Protein AF-A0A954T1K9-F1 (afdb_monomer_lite)

pLDDT: mean 88.52, std 8.59, range [55.06, 96.31]

Sequence (175 aa):
MHESQRTLVFVGAAVVSVVLAAVTHWSNEPKSLAEFSDVGEPFYPDFDDPNEATGLRVVAYNDDTARVDVFNVEFKDGLWRIPSHHNYPADGEEQLSKTATSIIGIERGALASTSSDDFKRLGVLDPLDETVTGTEGRGDRITLLEGDNVLADYIIGTKVEDQDNVYNIRRPDED

Radius of gyration: 26.25 Å; chains: 1; bounding box: 58×39×88 Å

Secondary structure (DSSP, 8-state):
--HHHHHHHHHHHHHHHHHHHHHHHHHSPPPP-GGGTTTTSBSSTT---TTS--EEEEEEEETTTTEEEEEEEEEETTEEEEGGGTTEE---HHHHHHHHHHHTT-B--S-----HHHHHHHT-B-TT-SSS-SSTTB-EEEEEEETTEEEEEEEEEEEPTT-TT-EEEE-TT--

Foldseek 3Di:
DDPVVVVVVVVVVVVVVVVVVVVCCVVPVPPPPVLFPQAFPAPQLVLAQLQLFFKKWKWDQDQVVRDIDIWMWGCPPNFIATVVVVRHGDPCRVVSSVVSVVRRSPGDHPDPDLDPVCQQVQLQADSPDPVDPHRGSDFMWMFTDNHPHTRDIWGWGAADPPDPPRTDIDGPPRD

Structure (mmCIF, N/CA/C/O backbone):
data_AF-A0A954T1K9-F1
#
_entry.id   AF-A0A954T1K9-F1
#
loop_
_atom_site.group_PDB
_atom_site.id
_atom_site.type_symbol
_atom_site.label_atom_id
_atom_site.label_alt_id
_atom_site.label_comp_id
_atom_site.label_asym_id
_atom_site.label_entity_id
_atom_site.label_seq_id
_atom_site.pdbx_PDB_ins_code
_atom_site.Cartn_x
_atom_site.Cartn_y
_atom_site.Cartn_z
_atom_site.occupancy
_atom_site.B_iso_or_equiv
_atom_site.auth_seq_id
_atom_site.auth_comp_id
_atom_site.auth_asym_id
_atom_site.auth_atom_id
_atom_site.pdbx_PDB_model_num
ATOM 1 N N . MET A 1 1 ? -41.168 -4.814 65.182 1.00 56.34 1 MET A N 1
ATOM 2 C CA . MET A 1 1 ? -40.451 -5.262 63.966 1.00 56.34 1 MET A CA 1
ATOM 3 C C . MET A 1 1 ? -39.003 -5.482 64.361 1.00 56.34 1 MET A C 1
ATOM 5 O O . MET A 1 1 ? -38.420 -4.560 64.915 1.00 56.34 1 MET A O 1
ATOM 9 N N . HIS A 1 2 ? -38.469 -6.691 64.183 1.00 67.88 2 HIS A N 1
ATOM 10 C CA . HIS A 1 2 ? -37.093 -7.006 64.574 1.00 67.88 2 HIS A CA 1
ATOM 11 C C . HIS A 1 2 ? -36.110 -6.374 63.582 1.00 67.88 2 HIS A C 1
ATOM 13 O O . HIS A 1 2 ? -36.296 -6.462 62.373 1.00 67.88 2 HIS A O 1
ATOM 19 N N . GLU A 1 3 ? -35.077 -5.723 64.104 1.00 76.56 3 GLU A N 1
ATOM 20 C CA . GLU A 1 3 ? -34.040 -4.990 63.366 1.00 76.56 3 GLU A CA 1
ATOM 21 C C . GLU A 1 3 ? -33.383 -5.820 62.249 1.00 76.56 3 GLU A C 1
ATOM 23 O O . GLU A 1 3 ? -33.151 -5.317 61.152 1.00 76.56 3 GLU A O 1
ATOM 28 N N . SER A 1 4 ? -33.243 -7.130 62.468 1.00 79.06 4 SER A N 1
ATOM 29 C CA . SER A 1 4 ? -32.767 -8.102 61.478 1.00 79.06 4 SER A CA 1
ATOM 30 C C . SER A 1 4 ? -33.604 -8.149 60.193 1.00 79.06 4 SER A C 1
ATOM 32 O O . SER A 1 4 ? -33.047 -8.329 59.112 1.00 79.06 4 SER A O 1
ATOM 34 N N . GLN A 1 5 ? -34.923 -7.938 60.272 1.00 79.94 5 GLN A N 1
ATOM 35 C CA . GLN A 1 5 ? -35.793 -7.904 59.090 1.00 79.94 5 GLN A CA 1
ATOM 36 C C . GLN A 1 5 ? -35.541 -6.658 58.236 1.00 79.94 5 GLN A C 1
ATOM 38 O O . GLN A 1 5 ? -35.606 -6.738 57.013 1.00 79.94 5 GLN A O 1
ATOM 43 N N . ARG A 1 6 ? -35.217 -5.514 58.855 1.00 78.38 6 ARG A N 1
ATOM 44 C CA . ARG A 1 6 ? -34.881 -4.287 58.116 1.00 78.38 6 ARG A CA 1
ATOM 45 C C . ARG A 1 6 ? -33.552 -4.440 57.389 1.00 78.38 6 ARG A C 1
ATOM 47 O O . ARG A 1 6 ? -33.483 -4.124 56.206 1.00 78.38 6 ARG A O 1
ATOM 54 N N . THR A 1 7 ? -32.538 -4.987 58.057 1.00 84.50 7 THR A N 1
ATOM 55 C CA . THR A 1 7 ? -31.230 -5.252 57.441 1.00 84.50 7 THR A CA 1
ATOM 56 C C . THR A 1 7 ? -31.361 -6.171 56.227 1.00 84.50 7 THR A C 1
ATOM 58 O O . THR A 1 7 ? -30.791 -5.886 55.180 1.00 84.50 7 THR A O 1
ATOM 61 N N . LEU A 1 8 ? -32.175 -7.226 56.325 1.00 89.94 8 LEU A N 1
ATOM 62 C CA . LEU A 1 8 ? -32.373 -8.183 55.234 1.00 89.94 8 LEU A CA 1
ATOM 63 C C . LEU A 1 8 ? -33.076 -7.550 54.020 1.00 89.94 8 LEU A C 1
ATOM 65 O O . LEU A 1 8 ? -32.698 -7.817 52.881 1.00 89.94 8 LEU A O 1
ATOM 69 N N . VAL A 1 9 ? -34.035 -6.647 54.252 1.00 90.12 9 VAL A N 1
ATOM 70 C CA . VAL A 1 9 ? -34.689 -5.872 53.182 1.00 90.12 9 VAL A CA 1
ATOM 71 C C . VAL A 1 9 ? -33.700 -4.941 52.476 1.00 90.12 9 VAL A C 1
ATOM 73 O O . VAL A 1 9 ? -33.691 -4.890 51.247 1.00 90.12 9 VAL A O 1
ATOM 76 N N . PHE A 1 10 ? -32.834 -4.243 53.218 1.00 90.00 10 PHE A N 1
ATOM 77 C CA . PHE A 1 10 ? -31.821 -3.371 52.614 1.00 90.00 10 PHE A CA 1
ATOM 78 C C . PHE A 1 10 ? -30.778 -4.151 51.810 1.00 90.00 10 PHE A C 1
ATOM 80 O O . PHE A 1 10 ? -30.409 -3.721 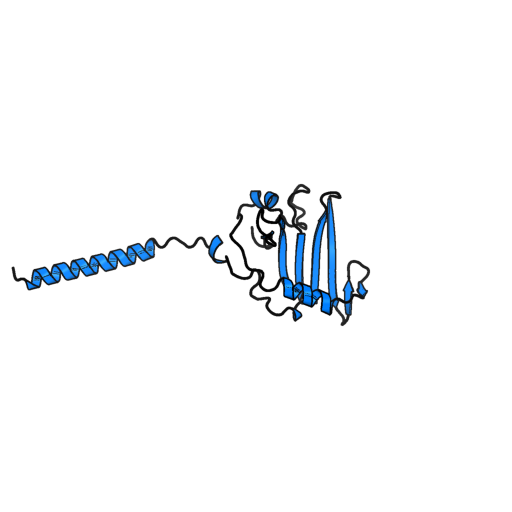50.720 1.00 90.00 10 PHE A O 1
ATOM 87 N N . VAL A 1 11 ? -30.354 -5.321 52.294 1.00 93.50 11 VAL A N 1
ATOM 88 C CA . VAL A 1 11 ? -29.456 -6.212 51.545 1.00 93.50 11 VAL A CA 1
ATOM 89 C C . VAL A 1 11 ? -30.121 -6.693 50.253 1.00 93.50 11 VAL A C 1
ATOM 91 O O . VAL A 1 11 ? -29.499 -6.644 49.195 1.00 93.50 11 VAL A O 1
ATOM 94 N N . GLY A 1 12 ? -31.399 -7.083 50.299 1.00 94.25 12 GLY A N 1
ATOM 95 C CA . GLY A 1 12 ? -32.150 -7.465 49.100 1.00 94.25 12 GLY A CA 1
ATOM 96 C C . GLY A 1 12 ? -32.246 -6.332 48.074 1.00 94.25 12 GLY A C 1
ATOM 97 O O . GLY A 1 12 ? -31.979 -6.541 46.893 1.00 94.25 12 GLY A O 1
ATOM 98 N N . ALA A 1 13 ? -32.549 -5.112 48.525 1.00 93.44 13 ALA A N 1
ATOM 99 C CA . ALA A 1 13 ? -32.602 -3.933 47.662 1.00 93.44 13 ALA A CA 1
ATOM 100 C C . ALA A 1 13 ? -31.234 -3.588 47.045 1.00 93.44 13 ALA A C 1
ATOM 102 O O . ALA A 1 13 ? -31.167 -3.200 45.876 1.00 93.44 13 ALA A O 1
ATOM 103 N N . ALA A 1 14 ? -30.145 -3.772 47.798 1.00 92.31 14 ALA A N 1
ATOM 104 C CA . ALA A 1 14 ? -28.787 -3.570 47.301 1.00 92.31 14 ALA A CA 1
ATOM 105 C C . ALA A 1 14 ? -28.438 -4.582 46.201 1.00 92.31 14 ALA A C 1
ATOM 107 O O . ALA A 1 14 ? -27.962 -4.187 45.141 1.00 92.31 14 ALA A O 1
ATOM 108 N N . VAL A 1 15 ? -28.747 -5.868 46.403 1.00 96.31 15 VAL A N 1
ATOM 109 C CA . VAL A 1 15 ? -28.514 -6.914 45.393 1.00 96.31 15 VAL A CA 1
ATOM 110 C C . VAL A 1 15 ? -29.304 -6.628 44.117 1.00 96.31 15 VAL A C 1
ATOM 112 O O . VAL A 1 15 ? -28.739 -6.674 43.029 1.00 96.31 15 VAL A O 1
ATOM 115 N N . VAL A 1 16 ? -30.584 -6.264 44.237 1.00 96.12 16 VAL A N 1
ATOM 116 C CA . VAL A 1 16 ? -31.420 -5.907 43.077 1.00 96.12 16 VAL A CA 1
ATOM 117 C C . VAL A 1 16 ? -30.842 -4.708 42.323 1.00 96.12 16 VAL A C 1
ATOM 119 O O . VAL A 1 16 ? -30.769 -4.739 41.098 1.00 96.12 16 VAL A O 1
ATOM 122 N N . SER A 1 17 ? -30.379 -3.683 43.041 1.00 92.94 17 SER A N 1
ATOM 123 C CA . SER A 1 17 ? -29.752 -2.503 42.435 1.00 92.94 17 SER A CA 1
ATOM 124 C C . SER A 1 17 ? -28.464 -2.850 41.684 1.00 92.94 17 SER A C 1
ATOM 126 O O . SER A 1 17 ? -28.264 -2.368 40.573 1.00 92.94 17 SER A O 1
ATOM 128 N N . VAL A 1 18 ? -27.614 -3.718 42.246 1.00 95.75 18 VAL A N 1
ATOM 129 C CA . VAL A 1 18 ? -26.375 -4.178 41.591 1.00 95.75 18 VAL A CA 1
ATOM 130 C C . VAL A 1 18 ? -26.683 -4.996 40.338 1.00 95.75 18 VAL A C 1
ATOM 132 O O . VAL A 1 18 ? -26.056 -4.787 39.304 1.00 95.75 18 VAL A O 1
ATOM 135 N N . VAL A 1 19 ? -27.676 -5.887 40.397 1.00 95.31 19 VAL A N 1
ATOM 136 C CA . VAL A 1 19 ? -28.095 -6.687 39.236 1.00 95.31 19 VAL A CA 1
ATOM 137 C C . VAL A 1 19 ? -28.652 -5.793 38.130 1.00 95.31 19 VAL A C 1
ATOM 139 O O . VAL A 1 19 ? -28.253 -5.933 36.978 1.00 95.31 19 VAL A O 1
ATOM 142 N N . LEU A 1 20 ? -29.525 -4.838 38.465 1.00 93.06 20 LEU A N 1
ATOM 143 C CA . LEU A 1 20 ? -30.047 -3.867 37.499 1.00 93.06 20 LEU A CA 1
ATOM 144 C C . LEU A 1 20 ? -28.929 -3.028 36.879 1.00 93.06 20 LEU A C 1
ATOM 146 O O . LEU A 1 20 ? -28.925 -2.833 35.666 1.00 93.06 20 LEU A O 1
ATOM 150 N N . ALA A 1 21 ? -27.965 -2.572 37.680 1.00 90.44 21 ALA A N 1
ATOM 151 C CA . ALA A 1 21 ? -26.812 -1.831 37.183 1.00 90.44 21 ALA A CA 1
ATOM 152 C C . ALA A 1 21 ? -25.970 -2.675 36.215 1.00 90.44 21 ALA A C 1
ATOM 154 O O . ALA A 1 21 ? -25.629 -2.190 35.142 1.00 90.44 21 ALA A O 1
ATOM 155 N N . ALA A 1 22 ? -25.702 -3.944 36.538 1.00 92.00 22 ALA A N 1
ATOM 156 C CA . ALA A 1 22 ? -24.953 -4.849 35.667 1.00 92.00 22 ALA A CA 1
ATOM 157 C C . ALA A 1 22 ? -25.684 -5.120 34.340 1.00 92.00 22 ALA A C 1
ATOM 159 O O . ALA A 1 22 ? -25.079 -5.036 33.276 1.00 92.00 22 ALA A O 1
ATOM 160 N N . VAL A 1 23 ? -26.997 -5.374 34.387 1.00 93.56 23 VAL A N 1
ATOM 161 C CA . VAL A 1 23 ? -27.822 -5.580 33.183 1.00 93.56 23 VAL A CA 1
ATOM 162 C C . VAL A 1 23 ? -27.859 -4.320 32.319 1.00 93.56 23 VAL A C 1
ATOM 164 O O . VAL A 1 23 ? -27.733 -4.405 31.098 1.00 93.56 23 VAL A O 1
ATOM 167 N N . THR A 1 24 ? -28.004 -3.151 32.947 1.00 89.38 24 THR A N 1
ATOM 168 C CA . THR A 1 24 ? -28.042 -1.867 32.237 1.00 89.38 24 THR A CA 1
ATOM 169 C C . THR A 1 24 ? -26.687 -1.554 31.614 1.00 89.38 24 THR A C 1
ATOM 171 O O . THR A 1 24 ? -26.642 -1.152 30.460 1.00 89.38 24 THR A O 1
ATOM 174 N N . HIS A 1 25 ? -25.589 -1.791 32.337 1.00 85.44 25 HIS A N 1
ATOM 175 C CA . HIS A 1 25 ? -24.231 -1.629 31.821 1.00 85.44 25 HIS A CA 1
ATOM 176 C C . HIS A 1 25 ? -23.990 -2.519 30.600 1.00 85.44 25 HIS A C 1
ATOM 178 O O . HIS A 1 25 ? -23.527 -2.034 29.578 1.00 85.44 25 HIS A O 1
ATOM 184 N N . TRP A 1 26 ? -24.361 -3.799 30.675 1.00 79.88 26 TRP A N 1
ATOM 185 C CA . TRP A 1 26 ? -24.132 -4.740 29.577 1.00 79.88 26 TRP A CA 1
ATOM 186 C C . TRP A 1 26 ? -25.035 -4.479 28.363 1.00 79.88 26 TRP A C 1
ATOM 188 O O . TRP A 1 26 ? -24.640 -4.727 27.231 1.00 79.88 26 TRP A O 1
ATOM 198 N N . SER A 1 27 ? -26.241 -3.945 28.584 1.00 80.38 27 SER A N 1
ATOM 199 C CA . SER A 1 27 ? -27.173 -3.606 27.497 1.00 80.38 27 SER A CA 1
ATOM 200 C C . SER A 1 27 ? -26.870 -2.260 26.833 1.00 80.38 27 SER A C 1
ATOM 202 O O . SER A 1 27 ? -27.226 -2.070 25.673 1.00 80.38 27 SER A O 1
ATOM 204 N N . ASN A 1 28 ? -26.247 -1.329 27.563 1.00 77.00 28 ASN A N 1
ATOM 205 C CA . ASN A 1 28 ? -25.917 0.018 27.086 1.00 77.00 28 ASN A CA 1
ATOM 206 C C . ASN A 1 28 ? -24.430 0.202 26.779 1.00 77.00 28 ASN A C 1
ATOM 208 O O . ASN A 1 28 ? -23.999 1.343 26.604 1.00 77.00 28 ASN A O 1
ATOM 212 N N . GLU A 1 29 ? -23.641 -0.871 26.725 1.00 69.12 29 GLU A N 1
ATOM 213 C CA . GLU A 1 29 ? -22.275 -0.771 26.229 1.00 69.12 29 GLU A CA 1
ATOM 214 C C . GLU A 1 29 ? -22.349 -0.197 24.806 1.00 69.12 29 GLU A C 1
ATOM 216 O O . GLU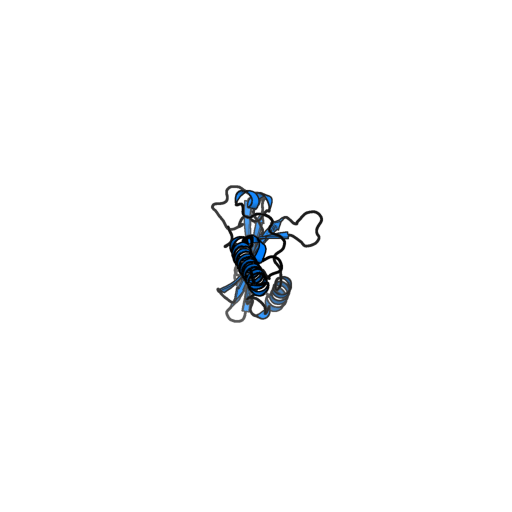 A 1 29 ? -23.024 -0.783 23.946 1.00 69.12 29 GLU A O 1
ATOM 221 N N . PRO A 1 30 ? -21.788 1.006 24.562 1.00 58.91 30 PRO A N 1
ATOM 222 C CA . PRO A 1 30 ? -21.809 1.576 23.231 1.00 58.91 30 PRO A CA 1
ATOM 223 C C . PRO A 1 30 ? -21.118 0.561 22.335 1.00 58.91 30 PRO A C 1
ATOM 225 O O . PRO A 1 30 ? -19.983 0.174 22.611 1.00 58.91 30 PRO A O 1
ATOM 228 N N . LYS A 1 31 ? -21.822 0.092 21.299 1.00 58.06 31 LYS A N 1
ATOM 229 C CA . LYS A 1 31 ? -21.205 -0.755 20.281 1.00 58.06 31 LYS A CA 1
ATOM 230 C C . LYS A 1 31 ? -19.938 -0.029 19.857 1.00 58.06 31 LYS A C 1
ATOM 232 O O . LYS A 1 31 ? -20.041 1.118 19.412 1.00 58.06 31 LYS A O 1
ATOM 237 N N . SER A 1 32 ? -18.773 -0.651 20.046 1.00 55.06 32 SER A N 1
ATOM 238 C CA . SER A 1 32 ? -17.580 -0.174 19.368 1.00 55.06 32 SER A CA 1
ATOM 239 C C . SER A 1 32 ? -17.985 -0.060 17.906 1.00 55.06 32 SER A C 1
ATOM 241 O O . SER A 1 32 ? -18.538 -0.998 17.324 1.00 55.06 32 SER A O 1
ATOM 243 N N . LEU A 1 33 ? -17.875 1.144 17.358 1.00 58.78 33 LEU A N 1
ATOM 244 C CA . LEU A 1 33 ? -18.045 1.326 15.930 1.00 58.78 33 LEU A CA 1
ATOM 245 C C . LEU A 1 33 ? -16.952 0.445 15.327 1.00 58.78 33 LEU A C 1
ATOM 247 O O . LEU A 1 33 ? -15.777 0.753 15.499 1.00 58.78 33 LEU A O 1
ATOM 251 N N . ALA A 1 34 ? -17.332 -0.700 14.754 1.00 60.16 34 ALA A N 1
ATOM 252 C CA . ALA A 1 34 ? -16.391 -1.675 14.202 1.00 60.16 34 ALA A CA 1
ATOM 253 C C . ALA A 1 34 ? -15.431 -1.007 13.200 1.00 60.16 34 ALA A C 1
ATOM 255 O O . ALA A 1 34 ? -14.289 -1.402 13.076 1.00 60.16 34 ALA A O 1
ATOM 256 N N . GLU A 1 35 ? -15.856 0.096 12.586 1.00 57.25 35 GLU A N 1
ATOM 257 C CA . GLU A 1 35 ? -15.039 0.929 11.702 1.00 57.25 35 GLU A CA 1
ATOM 258 C C . GLU A 1 35 ? -13.820 1.595 12.386 1.00 57.25 35 GLU A C 1
ATOM 260 O O . GLU A 1 35 ? -12.908 2.042 11.701 1.00 57.25 35 GLU A O 1
ATOM 265 N N . PHE A 1 36 ? -13.770 1.669 13.722 1.00 61.62 36 PHE A N 1
ATOM 266 C CA . PHE A 1 36 ? -12.631 2.211 14.481 1.00 61.62 36 PHE A CA 1
ATOM 267 C C . PHE A 1 36 ? -11.835 1.135 15.230 1.00 61.62 36 PHE A C 1
ATOM 269 O O . PHE A 1 36 ? -10.869 1.486 15.909 1.00 61.62 36 PHE A O 1
ATOM 276 N N . SER A 1 37 ? -12.224 -0.147 15.166 1.00 67.19 37 SER A N 1
ATOM 277 C CA . SER A 1 37 ? -11.496 -1.200 15.894 1.00 67.19 37 SER A CA 1
ATOM 278 C C . SER A 1 37 ? -10.105 -1.455 15.338 1.00 67.19 37 SER A C 1
ATOM 280 O O . SER A 1 37 ? -9.246 -1.917 16.080 1.00 67.19 37 SER A O 1
ATOM 282 N N . ASP A 1 38 ? -9.889 -1.122 14.069 1.00 78.94 38 ASP A N 1
ATOM 283 C CA . ASP A 1 38 ? -8.689 -1.529 13.343 1.00 78.94 38 ASP A CA 1
ATOM 284 C C . ASP A 1 38 ? -7.600 -0.446 13.372 1.00 78.94 38 ASP A C 1
ATOM 286 O O . ASP A 1 38 ? -6.532 -0.619 12.796 1.00 78.94 38 ASP A O 1
ATOM 290 N N . VAL A 1 39 ? -7.852 0.691 14.033 1.00 86.50 39 VAL A N 1
ATOM 291 C CA . VAL A 1 39 ? -6.866 1.771 14.180 1.00 86.50 39 VAL A CA 1
ATOM 292 C C . VAL A 1 39 ? -5.676 1.274 15.001 1.00 86.50 39 VAL A C 1
ATOM 294 O O . VAL A 1 39 ? -5.842 0.822 16.132 1.00 86.50 39 VAL A O 1
ATOM 297 N N . GLY A 1 40 ? -4.471 1.427 14.454 1.00 87.00 40 GLY A N 1
ATOM 298 C CA . GLY A 1 40 ? -3.225 0.932 15.041 1.00 87.00 40 GLY A CA 1
ATOM 299 C C . GLY A 1 40 ? -2.906 -0.525 14.701 1.00 87.00 40 GLY A C 1
ATOM 300 O O . GLY A 1 40 ? -1.814 -0.981 15.019 1.00 87.00 40 GLY A O 1
ATOM 301 N N . GLU A 1 41 ? -3.807 -1.246 14.028 1.00 90.19 41 GLU A N 1
ATOM 302 C CA . GLU A 1 41 ? -3.518 -2.586 13.520 1.00 90.19 41 GLU A CA 1
ATOM 303 C C . GLU A 1 41 ? -2.870 -2.508 12.125 1.00 90.19 41 GLU A C 1
ATOM 305 O O . GLU A 1 41 ? -3.177 -1.596 11.344 1.00 90.19 41 GLU A O 1
ATOM 310 N N . PRO A 1 42 ? -1.983 -3.453 11.763 1.00 91.50 42 PRO A N 1
ATOM 311 C CA . PRO A 1 42 ? -1.440 -3.540 10.412 1.00 91.50 42 PRO A CA 1
ATOM 312 C C . PRO A 1 42 ? -2.542 -3.710 9.357 1.00 91.50 42 PRO A C 1
ATOM 314 O O . PRO A 1 42 ? -3.513 -4.439 9.562 1.00 91.50 42 PRO A O 1
ATOM 317 N N . PHE A 1 43 ? -2.375 -3.106 8.177 1.00 91.06 43 PHE A N 1
ATOM 318 C CA . PHE A 1 43 ? -3.300 -3.326 7.050 1.00 91.06 43 PHE A CA 1
ATOM 319 C C . PHE A 1 43 ? -3.363 -4.794 6.596 1.00 91.06 43 PHE A C 1
ATOM 321 O O . PHE A 1 43 ? -4.430 -5.274 6.195 1.00 91.06 43 PHE A O 1
ATOM 328 N N . TYR A 1 44 ? -2.217 -5.478 6.662 1.00 93.31 44 TYR A N 1
ATOM 329 C CA . TYR A 1 44 ? -2.016 -6.872 6.270 1.00 93.31 44 TYR A CA 1
ATOM 330 C C . TYR A 1 44 ? -1.196 -7.588 7.355 1.00 93.31 44 TYR A C 1
ATOM 332 O O . TYR A 1 44 ? 0.022 -7.679 7.232 1.00 93.31 44 TYR A O 1
ATOM 340 N N . PRO A 1 45 ? -1.834 -8.053 8.446 1.00 91.69 45 PRO A N 1
ATOM 341 C CA . PRO A 1 45 ? -1.130 -8.661 9.578 1.00 91.69 45 PRO A CA 1
ATOM 342 C C . PRO A 1 45 ? -0.495 -10.017 9.242 1.00 91.69 45 PRO A C 1
ATOM 344 O O . PRO A 1 45 ? 0.453 -10.414 9.909 1.00 91.69 45 PRO A O 1
ATOM 347 N N . ASP A 1 46 ? -0.998 -10.704 8.213 1.00 92.19 46 ASP A N 1
ATOM 348 C CA . ASP A 1 46 ? -0.475 -11.999 7.765 1.00 92.19 46 ASP A CA 1
ATOM 349 C C . ASP A 1 46 ? 0.803 -11.871 6.915 1.00 92.19 46 ASP A C 1
ATOM 351 O O . ASP A 1 46 ? 1.459 -12.873 6.662 1.00 92.19 46 ASP A O 1
ATOM 355 N N . PHE A 1 47 ? 1.155 -10.660 6.464 1.00 93.50 47 PHE A N 1
ATOM 356 C CA . PHE A 1 47 ? 2.369 -10.405 5.690 1.00 93.50 47 PHE A CA 1
ATOM 357 C C . PHE A 1 47 ? 3.451 -9.804 6.598 1.00 93.50 47 PHE A C 1
ATOM 359 O O . PHE A 1 47 ? 3.533 -8.583 6.758 1.00 93.50 47 PHE A O 1
ATOM 366 N N . ASP A 1 48 ? 4.263 -10.669 7.213 1.00 92.56 48 ASP A N 1
ATOM 367 C CA . ASP A 1 48 ? 5.291 -10.290 8.192 1.00 92.56 48 ASP A CA 1
ATOM 368 C C . ASP A 1 48 ? 6.741 -10.616 7.771 1.00 92.56 48 ASP A C 1
ATOM 370 O O . ASP A 1 48 ? 7.676 -10.015 8.313 1.00 92.56 48 ASP A O 1
ATOM 374 N N . ASP A 1 49 ? 6.951 -11.472 6.762 1.00 92.38 49 ASP A N 1
ATOM 375 C CA . ASP A 1 49 ? 8.265 -11.764 6.174 1.00 92.38 49 ASP A CA 1
ATOM 376 C C . ASP A 1 49 ? 8.424 -11.110 4.782 1.00 92.38 49 ASP A C 1
ATOM 378 O O . ASP A 1 49 ? 7.764 -11.502 3.815 1.00 92.38 49 ASP A O 1
ATOM 382 N N . PRO A 1 50 ? 9.350 -10.143 4.610 1.00 90.88 50 PRO A N 1
ATOM 383 C CA . PRO A 1 50 ? 9.571 -9.485 3.321 1.00 90.88 50 PRO A CA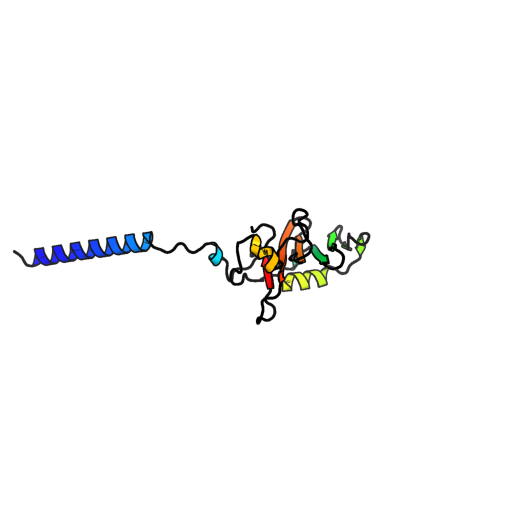 1
ATOM 384 C C . PRO A 1 50 ? 10.077 -10.420 2.217 1.00 90.88 50 PRO A C 1
ATOM 386 O O . PRO A 1 50 ? 10.010 -10.050 1.045 1.00 90.88 50 PRO A O 1
ATOM 389 N N . ASN A 1 51 ? 10.604 -11.599 2.560 1.00 91.00 51 ASN A N 1
ATOM 390 C CA . ASN A 1 51 ? 11.160 -12.546 1.592 1.00 91.00 51 ASN A CA 1
ATOM 391 C C . ASN A 1 51 ? 10.100 -13.455 0.952 1.00 91.00 51 ASN A C 1
ATOM 393 O O . ASN A 1 51 ? 10.415 -14.152 -0.012 1.00 91.00 51 ASN A O 1
ATOM 397 N N . GLU A 1 52 ? 8.857 -13.440 1.444 1.00 93.31 52 GLU A N 1
ATOM 398 C CA . GLU A 1 52 ? 7.726 -14.120 0.793 1.00 93.31 52 GLU A CA 1
ATOM 399 C C . GLU A 1 52 ? 7.343 -13.437 -0.528 1.00 93.31 52 GLU A C 1
ATOM 401 O O . GLU A 1 52 ? 6.859 -14.069 -1.471 1.00 93.31 52 GLU A O 1
ATOM 406 N N . ALA A 1 53 ? 7.609 -12.132 -0.634 1.00 94.81 53 ALA A N 1
ATOM 407 C CA . ALA A 1 53 ? 7.325 -11.370 -1.835 1.00 94.81 53 ALA A CA 1
ATOM 408 C C . ALA A 1 53 ? 8.233 -11.812 -2.994 1.00 94.81 53 ALA A C 1
ATOM 410 O O . ALA A 1 53 ? 9.445 -11.603 -3.004 1.00 94.81 53 ALA A O 1
ATOM 411 N N . THR A 1 54 ? 7.613 -12.370 -4.029 1.00 95.31 54 THR A N 1
ATOM 412 C CA . THR A 1 54 ? 8.252 -12.767 -5.292 1.00 95.31 54 THR A CA 1
ATOM 413 C C . THR A 1 54 ? 7.728 -11.971 -6.486 1.00 95.31 54 THR A C 1
ATOM 415 O O . THR A 1 54 ? 8.154 -12.192 -7.620 1.00 95.31 54 THR A O 1
ATOM 418 N N . GLY A 1 55 ? 6.846 -10.999 -6.253 1.00 95.06 55 GLY A N 1
ATOM 419 C CA . GLY A 1 55 ? 6.390 -10.059 -7.262 1.00 95.06 55 GLY A CA 1
ATOM 420 C C . GLY A 1 55 ? 5.956 -8.714 -6.690 1.00 95.06 55 GLY A C 1
ATOM 421 O O . GLY A 1 55 ? 5.529 -8.600 -5.542 1.00 95.06 55 GLY A O 1
ATOM 422 N N . LEU A 1 56 ? 6.050 -7.690 -7.533 1.00 95.00 56 LEU A N 1
ATOM 423 C CA . LEU A 1 56 ? 5.576 -6.335 -7.279 1.00 95.00 56 LEU A CA 1
ATOM 424 C C . LEU A 1 56 ? 4.845 -5.828 -8.509 1.00 95.00 56 LEU A C 1
ATOM 426 O O . LEU A 1 56 ? 5.369 -5.883 -9.623 1.00 95.00 56 LEU A O 1
ATOM 430 N N . ARG A 1 57 ? 3.666 -5.265 -8.284 1.00 95.12 57 ARG A N 1
ATOM 431 C CA . ARG A 1 57 ? 2.917 -4.507 -9.274 1.00 95.12 57 ARG A CA 1
ATOM 432 C C . ARG A 1 57 ? 2.661 -3.109 -8.743 1.00 95.12 57 ARG A C 1
ATOM 434 O O . ARG A 1 57 ? 2.104 -2.945 -7.664 1.00 95.12 57 ARG A O 1
ATOM 441 N N . VAL A 1 58 ? 3.041 -2.116 -9.532 1.00 95.19 58 VAL A N 1
ATOM 442 C CA . VAL A 1 58 ? 2.731 -0.709 -9.295 1.00 95.19 58 VAL A CA 1
ATOM 443 C C . VAL A 1 58 ? 1.872 -0.228 -10.449 1.00 95.19 58 VAL A C 1
ATOM 445 O O . VAL A 1 58 ? 2.236 -0.384 -11.615 1.00 95.19 58 VAL A O 1
ATOM 448 N N . VAL A 1 59 ? 0.723 0.334 -10.116 1.00 95.81 59 VAL A N 1
ATOM 449 C CA . VAL A 1 59 ? -0.215 0.923 -11.059 1.00 95.81 59 VAL A CA 1
ATOM 450 C C . VAL A 1 59 ? -0.361 2.384 -10.692 1.00 95.81 59 VAL A C 1
ATOM 452 O O . VAL A 1 59 ? -0.868 2.691 -9.620 1.00 95.81 59 VAL A O 1
ATOM 455 N N . ALA A 1 60 ? 0.071 3.269 -11.576 1.00 93.69 60 ALA A N 1
ATOM 456 C CA . ALA A 1 60 ? -0.084 4.702 -11.396 1.00 93.69 60 ALA A CA 1
ATOM 457 C C . ALA A 1 60 ? -1.084 5.249 -12.410 1.00 93.69 60 ALA A C 1
ATOM 459 O O . ALA A 1 60 ? -1.094 4.827 -13.571 1.00 93.69 60 ALA A O 1
ATOM 460 N N . TYR A 1 61 ? -1.926 6.187 -11.987 1.00 90.38 61 TYR A N 1
ATOM 461 C CA . TYR A 1 61 ? -2.820 6.887 -12.904 1.00 90.38 61 TYR A CA 1
ATOM 462 C C . TYR A 1 61 ? -2.241 8.250 -13.278 1.00 90.38 61 TYR A C 1
ATOM 464 O O . TYR A 1 61 ? -1.930 9.075 -12.424 1.00 90.38 61 TYR A O 1
ATOM 472 N N . ASN A 1 62 ? -2.100 8.504 -14.577 1.00 88.50 62 ASN A N 1
ATOM 473 C CA . ASN A 1 62 ? -1.609 9.769 -15.096 1.00 88.50 62 ASN A CA 1
ATOM 474 C C . ASN A 1 62 ? -2.786 10.656 -15.530 1.00 88.50 62 ASN A C 1
ATOM 476 O O . ASN A 1 62 ? -3.367 10.449 -16.601 1.00 88.50 62 ASN A O 1
ATOM 480 N N . ASP A 1 63 ? -3.095 11.669 -14.719 1.00 85.50 63 ASP A N 1
ATOM 481 C CA . ASP A 1 63 ? -4.192 12.615 -14.962 1.00 85.50 63 ASP A CA 1
ATOM 482 C C . ASP A 1 63 ? -4.037 13.410 -16.265 1.00 85.50 63 ASP A C 1
ATOM 484 O O . ASP A 1 63 ? -5.021 13.625 -16.976 1.00 85.50 63 ASP A O 1
ATOM 488 N N . ASP A 1 64 ? -2.809 13.800 -16.620 1.00 85.81 64 ASP A N 1
ATOM 489 C CA . ASP A 1 64 ? -2.525 14.627 -17.801 1.00 85.81 64 ASP A CA 1
ATOM 490 C C . ASP A 1 64 ? -2.803 13.885 -19.114 1.00 85.81 64 ASP A C 1
ATOM 492 O O . ASP A 1 64 ? -3.226 14.473 -20.113 1.00 85.81 64 ASP A O 1
ATOM 496 N N . THR A 1 65 ? -2.530 12.581 -19.133 1.00 88.00 65 THR A N 1
ATOM 497 C CA . THR A 1 65 ? -2.677 11.735 -20.325 1.00 88.00 65 THR A CA 1
ATOM 498 C C . THR A 1 65 ? -3.908 10.838 -20.282 1.00 88.00 65 THR A C 1
ATOM 500 O O . THR A 1 65 ? -4.216 10.211 -21.299 1.00 88.00 65 THR A O 1
ATOM 503 N N . ALA A 1 66 ? -4.610 10.799 -19.145 1.00 87.44 66 ALA A N 1
ATOM 504 C CA . ALA A 1 66 ? -5.706 9.882 -18.848 1.00 87.44 66 ALA A CA 1
ATOM 505 C C . ALA A 1 66 ? -5.333 8.414 -19.132 1.00 87.44 66 ALA A C 1
ATOM 507 O O . ALA A 1 66 ? -6.061 7.689 -19.817 1.00 87.44 66 ALA A O 1
ATOM 508 N N . ARG A 1 67 ? -4.151 7.992 -18.665 1.00 88.19 67 ARG A N 1
ATOM 509 C CA . ARG A 1 67 ? -3.630 6.631 -18.855 1.00 88.19 67 ARG A CA 1
ATOM 510 C C . ARG A 1 67 ? -3.241 5.993 -17.535 1.00 88.19 67 ARG A C 1
ATOM 512 O O . ARG A 1 67 ? -2.780 6.665 -16.622 1.00 88.19 67 ARG A O 1
ATOM 519 N N . VAL A 1 68 ? -3.394 4.676 -17.496 1.00 91.56 68 VAL A N 1
ATOM 520 C CA . VAL A 1 68 ? -2.893 3.825 -16.424 1.00 91.56 68 VAL A CA 1
ATOM 521 C C . VAL A 1 68 ? -1.524 3.293 -16.837 1.00 91.56 68 VAL A C 1
ATOM 523 O O . VAL A 1 68 ? -1.412 2.583 -17.839 1.00 91.56 68 VAL A O 1
ATOM 526 N N . ASP A 1 69 ? -0.501 3.616 -16.057 1.00 92.88 69 ASP A N 1
ATOM 527 C CA . ASP A 1 69 ? 0.847 3.087 -16.212 1.00 92.88 69 ASP A CA 1
ATOM 528 C C . ASP A 1 69 ? 1.031 1.895 -15.269 1.00 92.88 69 ASP A C 1
ATOM 530 O O . ASP A 1 69 ? 0.880 2.012 -14.054 1.00 92.88 69 ASP A O 1
ATOM 534 N N . VAL A 1 70 ? 1.349 0.728 -15.834 1.00 93.81 70 VAL A N 1
ATOM 535 C CA . VAL A 1 70 ? 1.534 -0.516 -15.076 1.00 93.81 70 VAL A CA 1
ATOM 536 C C . VAL A 1 70 ? 2.987 -0.956 -15.155 1.00 93.81 70 VAL A C 1
ATOM 538 O O . VAL A 1 70 ? 3.519 -1.228 -16.235 1.00 93.81 70 VAL A O 1
ATOM 541 N N . PHE A 1 71 ? 3.614 -1.089 -13.994 1.00 93.00 71 PHE A N 1
ATOM 542 C CA . PHE A 1 71 ? 4.950 -1.634 -13.834 1.00 93.00 71 PHE A CA 1
ATOM 543 C C . PHE A 1 71 ? 4.897 -2.920 -13.012 1.00 93.00 71 PHE A C 1
ATOM 545 O O . PHE A 1 71 ? 4.371 -2.925 -11.903 1.00 93.00 71 PHE A O 1
ATOM 552 N N . ASN A 1 72 ? 5.465 -4.001 -13.552 1.00 93.06 72 ASN A N 1
ATOM 553 C CA . ASN A 1 72 ? 5.476 -5.313 -12.912 1.00 93.06 72 ASN A CA 1
ATOM 554 C C . ASN A 1 72 ? 6.900 -5.859 -12.837 1.00 93.06 72 ASN A C 1
ATOM 556 O O . ASN A 1 72 ? 7.621 -5.837 -13.835 1.00 93.06 72 ASN A O 1
ATOM 560 N N . VAL A 1 73 ? 7.254 -6.432 -11.695 1.00 94.50 73 VAL A N 1
ATOM 561 C CA . VAL A 1 73 ? 8.456 -7.247 -11.496 1.00 94.50 73 VAL A CA 1
ATOM 562 C C . VAL A 1 73 ? 8.011 -8.577 -10.912 1.00 94.50 73 VAL A C 1
ATOM 564 O O . VAL A 1 73 ? 7.210 -8.595 -9.984 1.00 94.50 73 VAL A O 1
ATOM 567 N N . GLU A 1 74 ? 8.515 -9.685 -11.445 1.00 95.12 74 GLU A N 1
ATOM 568 C CA . GLU A 1 74 ? 8.226 -11.023 -10.923 1.00 95.12 74 GLU A CA 1
ATOM 569 C C . GLU A 1 74 ? 9.483 -11.896 -10.914 1.00 95.12 74 GLU A C 1
ATOM 571 O O . GLU A 1 74 ? 10.353 -11.770 -11.783 1.00 95.12 74 GLU A O 1
ATOM 576 N N . PHE A 1 75 ? 9.553 -12.809 -9.951 1.00 94.31 75 PHE A N 1
ATOM 577 C CA . PHE A 1 75 ? 10.486 -13.922 -9.936 1.00 94.31 75 PHE A CA 1
ATOM 578 C C . PHE A 1 75 ? 9.800 -15.157 -10.511 1.00 94.31 75 PHE A C 1
ATOM 580 O O . PHE A 1 75 ? 8.870 -15.710 -9.924 1.00 94.31 75 PHE A O 1
ATOM 587 N N . LYS A 1 76 ? 10.250 -15.602 -11.684 1.00 91.06 76 LYS A N 1
ATOM 588 C CA . LYS A 1 76 ? 9.653 -16.748 -12.370 1.00 91.06 76 LYS A CA 1
ATOM 589 C C . LYS A 1 76 ? 10.698 -17.514 -13.157 1.00 91.06 76 LYS A C 1
ATOM 591 O O . LYS A 1 76 ? 11.591 -16.929 -13.762 1.00 91.06 76 LYS A O 1
ATOM 596 N N . ASP A 1 77 ? 10.593 -18.840 -13.131 1.00 90.06 77 ASP A N 1
ATOM 597 C CA . ASP A 1 77 ? 11.547 -19.751 -13.776 1.00 90.06 77 ASP A CA 1
ATOM 598 C C . ASP A 1 77 ? 13.001 -19.557 -13.286 1.00 90.06 77 ASP A C 1
ATOM 600 O O . ASP A 1 77 ? 13.957 -19.775 -14.028 1.00 90.06 77 ASP A O 1
ATOM 604 N N . GLY A 1 78 ? 13.174 -19.132 -12.026 1.00 89.94 78 GLY A N 1
ATOM 605 C CA . GLY A 1 78 ? 14.485 -18.877 -11.421 1.00 89.94 78 GLY A CA 1
ATOM 606 C C . GLY A 1 78 ? 15.130 -17.545 -11.821 1.00 89.94 78 GLY A C 1
ATOM 607 O O . GLY A 1 78 ? 16.317 -17.355 -11.560 1.00 89.94 78 GLY A O 1
ATOM 608 N N . LEU A 1 79 ? 14.384 -16.641 -12.464 1.00 92.69 79 LEU A N 1
ATOM 609 C CA . LEU A 1 79 ? 14.882 -15.352 -12.934 1.00 92.69 79 LEU A CA 1
ATOM 610 C C . LEU A 1 79 ? 13.928 -14.212 -12.557 1.00 92.69 79 LEU A C 1
ATOM 612 O O . LEU A 1 79 ? 12.715 -14.303 -12.745 1.00 92.69 79 LEU A O 1
ATOM 616 N N . TRP A 1 80 ? 14.502 -13.104 -12.097 1.00 93.94 80 TRP A N 1
ATOM 617 C CA . TRP A 1 80 ? 13.799 -11.834 -11.945 1.00 93.94 80 TRP A CA 1
ATOM 618 C C . TRP A 1 80 ? 13.604 -11.160 -13.298 1.00 93.94 80 TRP A C 1
ATOM 620 O O . TRP A 1 80 ? 14.559 -10.988 -14.062 1.00 93.94 80 TRP A O 1
ATOM 630 N N . ARG A 1 81 ? 12.370 -10.760 -13.601 1.00 94.75 81 ARG A N 1
ATOM 631 C CA . ARG A 1 81 ? 12.027 -10.169 -14.896 1.00 94.75 81 ARG A CA 1
ATOM 632 C C . ARG A 1 81 ? 10.963 -9.089 -14.797 1.00 94.75 81 ARG A C 1
ATOM 634 O O . ARG A 1 81 ? 10.162 -9.078 -13.868 1.00 94.75 81 ARG A O 1
ATOM 641 N N . ILE A 1 82 ? 10.941 -8.217 -15.803 1.00 92.69 82 ILE A N 1
ATOM 642 C CA . ILE A 1 82 ? 9.906 -7.196 -16.008 1.00 92.69 82 ILE A CA 1
ATOM 643 C C . ILE A 1 82 ? 9.014 -7.639 -17.177 1.00 92.69 82 ILE A C 1
ATOM 645 O O . ILE A 1 82 ? 9.411 -7.486 -18.341 1.00 92.69 82 ILE A O 1
ATOM 649 N N . PRO A 1 83 ? 7.815 -8.203 -16.923 1.00 90.44 83 PRO A N 1
ATOM 650 C CA . PRO A 1 83 ? 6.956 -8.735 -17.983 1.00 90.44 83 PRO A CA 1
ATOM 651 C C . PRO A 1 83 ? 6.519 -7.678 -19.001 1.00 90.44 83 PRO A C 1
ATOM 653 O O . PRO A 1 83 ? 6.485 -7.950 -20.201 1.00 90.44 83 PRO A O 1
ATOM 656 N N . SER A 1 84 ? 6.268 -6.446 -18.544 1.00 86.38 84 SER A N 1
ATOM 657 C CA . SER A 1 84 ? 5.888 -5.312 -19.402 1.00 86.38 84 SER A CA 1
ATOM 658 C C . SER A 1 84 ? 6.991 -4.886 -20.382 1.00 86.38 84 SER A C 1
ATOM 660 O O . SER A 1 84 ? 6.729 -4.155 -21.338 1.00 86.38 84 SER A O 1
ATOM 662 N N . HIS A 1 85 ? 8.219 -5.377 -20.202 1.00 87.19 85 HIS A N 1
ATOM 663 C CA . HIS A 1 85 ? 9.363 -5.092 -21.060 1.00 87.19 85 HIS A CA 1
ATOM 664 C C . HIS A 1 85 ? 9.967 -6.369 -21.645 1.00 87.19 85 HIS A C 1
ATOM 666 O O . HIS A 1 85 ? 11.172 -6.575 -21.595 1.00 87.19 85 HIS A O 1
ATOM 672 N N . HIS A 1 86 ? 9.139 -7.223 -22.253 1.00 89.44 86 HIS A N 1
ATOM 673 C CA . HIS A 1 86 ? 9.592 -8.438 -22.949 1.00 89.44 86 HIS A CA 1
ATOM 674 C C . HIS A 1 86 ? 10.367 -9.408 -22.041 1.00 89.44 86 HIS A C 1
ATOM 676 O O . HIS A 1 86 ? 11.324 -10.040 -22.486 1.00 89.44 86 HIS A O 1
ATOM 682 N N . ASN A 1 87 ? 9.957 -9.528 -20.772 1.00 89.56 87 ASN A N 1
ATOM 683 C CA . ASN A 1 87 ? 10.655 -10.330 -19.762 1.00 89.56 87 ASN A CA 1
ATOM 684 C C . ASN A 1 87 ? 12.125 -9.914 -19.590 1.00 89.56 87 ASN A C 1
ATOM 686 O O . ASN A 1 87 ? 13.001 -10.767 -19.434 1.00 89.56 87 ASN A O 1
ATOM 690 N N . TYR A 1 88 ? 12.399 -8.605 -19.646 1.00 90.88 88 TYR A N 1
ATOM 691 C CA . TYR A 1 88 ? 13.748 -8.082 -19.461 1.00 90.88 88 TYR A CA 1
ATOM 692 C C . TYR A 1 88 ? 14.305 -8.531 -18.099 1.00 90.88 88 TYR A C 1
ATOM 694 O O . TYR A 1 88 ? 13.602 -8.352 -17.099 1.00 90.88 88 TYR A O 1
ATOM 702 N N . PRO A 1 89 ? 15.527 -9.096 -18.038 1.00 90.38 89 PRO A N 1
ATOM 703 C CA . PRO A 1 89 ? 16.145 -9.498 -16.780 1.00 90.38 89 PRO A CA 1
ATOM 704 C C . PRO A 1 89 ? 16.310 -8.303 -15.841 1.00 90.38 89 PRO A C 1
ATOM 706 O O . PRO A 1 89 ? 16.829 -7.262 -16.243 1.00 90.38 89 PRO A O 1
ATOM 709 N N . ALA A 1 90 ? 15.888 -8.458 -14.594 1.00 88.69 90 ALA A N 1
ATOM 710 C CA . ALA A 1 90 ? 15.963 -7.419 -13.578 1.00 88.69 90 ALA A CA 1
ATOM 711 C C . ALA A 1 90 ? 16.747 -7.900 -12.357 1.00 88.69 90 ALA A C 1
ATOM 713 O O . ALA A 1 90 ? 16.918 -9.097 -12.148 1.00 88.69 90 ALA A O 1
ATOM 714 N N . ASP A 1 91 ? 17.202 -6.953 -11.546 1.00 85.81 91 ASP A N 1
ATOM 715 C CA . ASP A 1 91 ? 17.685 -7.224 -10.195 1.00 85.81 91 ASP A CA 1
ATOM 716 C C . ASP A 1 91 ? 16.532 -6.962 -9.220 1.00 85.81 91 ASP A C 1
ATOM 718 O O . ASP A 1 91 ? 16.347 -5.850 -8.721 1.00 85.81 91 ASP A O 1
ATOM 722 N N . GLY A 1 92 ? 15.645 -7.952 -9.110 1.00 83.62 92 GLY A N 1
ATOM 723 C CA . GLY A 1 92 ? 14.397 -7.821 -8.361 1.00 83.62 92 GLY A CA 1
ATOM 724 C C . GLY A 1 92 ? 14.519 -8.197 -6.889 1.00 83.62 92 GLY A C 1
ATOM 725 O O . GLY A 1 92 ? 13.737 -7.697 -6.093 1.00 83.62 92 GLY A O 1
ATOM 726 N N . GLU A 1 93 ? 15.505 -9.018 -6.516 1.00 87.50 93 GLU A N 1
ATOM 727 C CA . GLU A 1 93 ? 15.625 -9.578 -5.164 1.00 87.50 93 GLU A CA 1
ATOM 728 C C . GLU A 1 93 ? 15.846 -8.487 -4.113 1.00 87.50 93 GLU A C 1
ATOM 730 O O . GLU A 1 93 ? 15.029 -8.306 -3.211 1.00 87.50 93 GLU A O 1
ATOM 735 N N . GLU A 1 94 ? 16.921 -7.707 -4.265 1.00 88.69 94 GLU A N 1
ATOM 736 C CA . GLU A 1 94 ? 17.278 -6.671 -3.294 1.00 88.69 94 GLU A CA 1
ATOM 737 C C . GLU A 1 94 ? 16.237 -5.543 -3.276 1.00 88.69 94 GLU A C 1
ATOM 739 O O . GLU A 1 94 ? 15.844 -5.061 -2.211 1.00 88.69 94 GLU A O 1
ATOM 744 N N . GLN A 1 95 ? 15.756 -5.137 -4.455 1.00 88.56 95 GLN A N 1
ATOM 745 C CA . GLN A 1 95 ? 14.801 -4.036 -4.568 1.00 88.56 95 GLN A CA 1
ATOM 746 C C . GLN A 1 95 ? 13.435 -4.407 -3.994 1.00 88.56 95 GLN A C 1
ATOM 748 O O . GLN A 1 95 ? 12.862 -3.615 -3.245 1.00 88.56 95 GLN A O 1
ATOM 753 N N . LEU A 1 96 ? 12.929 -5.609 -4.291 1.00 91.69 96 LEU A N 1
ATOM 754 C CA . LEU A 1 96 ? 11.650 -6.054 -3.752 1.00 91.69 96 LEU A CA 1
ATOM 755 C C . LEU A 1 96 ? 11.731 -6.262 -2.246 1.00 91.69 96 LEU A C 1
ATOM 757 O O . LEU A 1 96 ? 10.863 -5.765 -1.541 1.00 91.69 96 LEU A O 1
ATOM 761 N N . SER A 1 97 ? 12.789 -6.902 -1.743 1.00 88.75 97 SER A N 1
ATOM 762 C CA . SER A 1 97 ? 12.981 -7.092 -0.301 1.00 88.75 97 SER A CA 1
ATOM 763 C C . SER A 1 97 ? 12.996 -5.752 0.447 1.00 88.75 97 SER A C 1
ATOM 765 O O . SER A 1 97 ? 12.321 -5.582 1.466 1.00 88.75 97 SER A O 1
ATOM 767 N N . LYS A 1 98 ? 13.685 -4.740 -0.100 1.00 89.88 98 LYS A N 1
ATOM 768 C CA . LYS A 1 98 ? 13.710 -3.388 0.472 1.00 89.88 98 LYS A CA 1
ATOM 769 C C . LYS A 1 98 ? 12.333 -2.720 0.459 1.00 89.88 98 LYS A C 1
ATOM 771 O O . LYS A 1 98 ? 11.950 -2.109 1.456 1.00 89.88 98 LYS A O 1
ATOM 776 N N . THR A 1 99 ? 11.591 -2.833 -0.641 1.00 89.69 99 THR A N 1
ATOM 777 C CA . THR A 1 99 ? 10.227 -2.297 -0.742 1.00 89.69 99 THR A CA 1
ATOM 778 C C . THR A 1 99 ? 9.270 -3.021 0.204 1.00 89.69 99 THR A C 1
ATOM 780 O O . THR A 1 99 ? 8.571 -2.358 0.964 1.00 89.69 99 THR A O 1
ATOM 783 N N . ALA A 1 100 ? 9.285 -4.353 0.228 1.00 91.00 100 ALA A N 1
ATOM 784 C CA . ALA A 1 100 ? 8.495 -5.183 1.132 1.00 91.00 100 ALA A CA 1
ATOM 785 C C . ALA A 1 100 ? 8.751 -4.812 2.600 1.00 91.00 100 ALA A C 1
ATOM 787 O O . ALA A 1 100 ? 7.817 -4.532 3.344 1.00 91.00 100 ALA A O 1
ATOM 788 N N . THR A 1 101 ? 10.019 -4.664 2.989 1.00 91.88 101 THR A N 1
ATOM 789 C CA . THR A 1 101 ? 10.396 -4.235 4.347 1.00 91.88 101 THR A CA 1
ATOM 790 C C . THR A 1 101 ? 9.812 -2.867 4.708 1.00 91.88 101 THR A C 1
ATOM 792 O O . THR A 1 101 ? 9.479 -2.628 5.863 1.00 91.88 101 THR A O 1
ATOM 795 N N . SER A 1 102 ? 9.688 -1.952 3.740 1.00 88.56 102 SER A N 1
ATOM 796 C CA . SER A 1 102 ? 9.159 -0.605 3.996 1.00 88.56 102 SER A CA 1
ATOM 797 C C . SER A 1 102 ? 7.640 -0.541 4.159 1.00 88.56 102 SER A C 1
ATOM 799 O O . SER A 1 102 ? 7.143 0.460 4.670 1.00 88.56 102 SER A O 1
ATOM 801 N N . ILE A 1 103 ? 6.914 -1.573 3.718 1.00 88.50 103 ILE A N 1
ATOM 802 C CA . ILE A 1 103 ? 5.446 -1.603 3.770 1.00 88.50 103 ILE A CA 1
ATOM 803 C C . ILE A 1 103 ? 4.888 -2.592 4.795 1.00 88.50 103 ILE A C 1
ATOM 805 O O . ILE A 1 103 ? 3.727 -2.476 5.187 1.00 88.50 103 ILE A O 1
ATOM 809 N N . ILE A 1 104 ? 5.691 -3.570 5.216 1.00 89.31 104 ILE A N 1
ATOM 810 C CA . ILE A 1 104 ? 5.345 -4.435 6.341 1.00 89.31 104 ILE A CA 1
ATOM 811 C C . ILE A 1 104 ? 5.208 -3.560 7.585 1.00 89.31 104 ILE A C 1
ATOM 813 O O . ILE A 1 104 ? 6.056 -2.713 7.866 1.00 89.31 104 ILE A O 1
ATOM 817 N N . GLY A 1 105 ? 4.116 -3.758 8.322 1.00 83.81 105 GLY A N 1
ATOM 818 C CA . GLY A 1 105 ? 3.827 -2.976 9.521 1.00 83.81 105 GLY A CA 1
ATOM 819 C C . GLY A 1 105 ? 3.313 -1.561 9.251 1.00 83.81 105 GLY A C 1
ATOM 820 O O . GLY A 1 105 ? 3.318 -0.748 10.171 1.00 83.81 105 GLY A O 1
ATOM 821 N N . ILE A 1 106 ? 2.850 -1.238 8.034 1.00 90.75 106 ILE A N 1
ATOM 822 C CA . ILE A 1 106 ? 2.011 -0.046 7.852 1.00 90.75 106 ILE A CA 1
ATOM 823 C C . ILE A 1 106 ? 0.728 -0.248 8.666 1.00 90.75 106 ILE A C 1
ATOM 825 O O . ILE A 1 106 ? -0.112 -1.095 8.348 1.00 90.75 106 ILE A O 1
ATOM 829 N N . GLU A 1 107 ? 0.601 0.545 9.724 1.00 91.25 107 GLU A N 1
ATOM 830 C CA . GLU A 1 107 ? -0.553 0.565 10.614 1.00 91.25 107 GLU A CA 1
ATOM 831 C C . GLU A 1 107 ? -1.671 1.437 10.037 1.00 91.25 107 GLU A C 1
ATOM 833 O O . GLU A 1 107 ? -1.442 2.470 9.396 1.00 91.25 107 GLU A O 1
ATOM 838 N N . ARG A 1 108 ? -2.912 1.036 10.298 1.00 90.81 108 ARG A N 1
ATOM 839 C CA . ARG A 1 108 ? -4.091 1.833 9.971 1.00 90.81 108 ARG A CA 1
ATOM 840 C C . ARG A 1 108 ? -4.146 3.065 10.868 1.00 90.81 108 ARG A C 1
ATOM 842 O O . ARG A 1 108 ? -4.162 2.972 12.095 1.00 90.81 108 ARG A O 1
ATOM 849 N N . GLY A 1 109 ? -4.202 4.235 10.239 1.00 88.50 109 GLY A N 1
ATOM 850 C CA . GLY A 1 109 ? -4.444 5.500 10.925 1.00 88.50 109 GLY A CA 1
ATOM 851 C C . GLY A 1 109 ? -5.907 5.678 11.337 1.00 88.50 109 GLY A C 1
ATOM 852 O O . GLY A 1 109 ? -6.722 4.760 11.265 1.00 88.50 109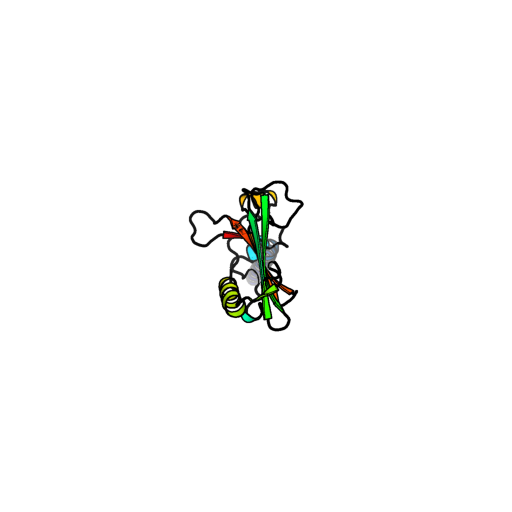 GLY A O 1
ATOM 853 N N . ALA A 1 110 ? -6.257 6.897 11.747 1.00 86.94 110 ALA A N 1
ATOM 854 C CA . ALA A 1 110 ? -7.651 7.246 11.993 1.00 86.94 110 ALA A CA 1
ATOM 855 C C . ALA A 1 110 ? -8.481 7.115 10.706 1.00 86.94 110 ALA A C 1
ATOM 857 O O . ALA A 1 110 ? -8.048 7.540 9.633 1.00 86.94 110 ALA A O 1
ATOM 858 N N . LEU A 1 111 ? -9.692 6.573 10.834 1.00 88.81 111 LEU A N 1
ATOM 859 C CA . LEU A 1 111 ? -10.631 6.449 9.726 1.00 88.81 111 LEU A CA 1
ATOM 860 C C . LEU A 1 111 ? -10.962 7.827 9.133 1.00 88.81 111 LEU A C 1
ATOM 862 O O . LEU A 1 111 ? -11.492 8.697 9.826 1.00 88.81 111 LEU A O 1
ATOM 866 N N . ALA A 1 112 ? -10.657 8.010 7.847 1.00 89.31 112 ALA A N 1
ATOM 867 C CA . ALA A 1 112 ? -10.897 9.267 7.144 1.00 89.31 112 ALA A CA 1
ATOM 868 C C . ALA A 1 112 ? -12.353 9.403 6.663 1.00 89.31 112 ALA A C 1
ATOM 870 O O . ALA A 1 112 ? -12.966 10.454 6.852 1.00 89.31 112 ALA A O 1
ATOM 871 N N . SER A 1 113 ? -12.898 8.364 6.023 1.00 88.19 113 SER A N 1
ATOM 872 C CA . SER A 1 113 ? -14.300 8.267 5.594 1.00 88.19 113 SER A CA 1
ATOM 873 C C . SER A 1 113 ? -14.620 6.834 5.151 1.00 88.19 113 SER A C 1
ATOM 875 O O . SER A 1 113 ? -13.720 6.124 4.710 1.00 88.19 113 SER A O 1
ATOM 877 N N . THR A 1 114 ? -15.894 6.447 5.229 1.00 84.88 114 THR A N 1
ATOM 878 C CA . THR A 1 114 ? -16.464 5.206 4.655 1.00 84.88 114 THR A CA 1
ATOM 879 C C . THR A 1 114 ? -17.494 5.499 3.564 1.00 84.88 114 THR A C 1
ATOM 881 O O . THR A 1 114 ? -18.272 4.643 3.163 1.00 84.88 114 THR A O 1
ATOM 884 N N . SER A 1 115 ? -17.547 6.750 3.098 1.00 86.69 115 SER A N 1
ATOM 885 C CA . SER A 1 115 ? -18.424 7.148 2.004 1.00 86.69 115 SER A CA 1
ATOM 886 C C . SER A 1 115 ? -17.692 7.053 0.671 1.00 86.69 115 SER A C 1
ATOM 888 O O . SER A 1 115 ? -16.674 7.723 0.471 1.00 86.69 115 SER A O 1
ATOM 890 N N . SER A 1 116 ? -18.285 6.340 -0.285 1.00 84.88 116 SER A N 1
ATOM 891 C CA . SER A 1 116 ? -17.806 6.280 -1.670 1.00 84.88 116 SER A CA 1
ATOM 892 C C . SER A 1 116 ? -17.644 7.666 -2.311 1.00 84.88 116 SER A C 1
ATOM 894 O O . SER A 1 116 ? -16.753 7.876 -3.133 1.00 84.88 116 SER A O 1
ATOM 896 N N . ASP A 1 117 ? -18.472 8.639 -1.914 1.00 86.12 117 ASP A N 1
ATOM 897 C CA . ASP A 1 117 ? -18.397 10.016 -2.421 1.00 86.12 117 ASP A CA 1
ATOM 898 C C . ASP A 1 117 ? -17.105 10.727 -1.980 1.00 86.12 117 ASP A C 1
ATOM 900 O O . ASP A 1 117 ? -16.567 11.571 -2.703 1.00 86.12 117 ASP A O 1
ATOM 904 N N . ASP A 1 118 ? -16.576 10.378 -0.803 1.00 91.31 118 ASP A N 1
ATOM 905 C CA . ASP A 1 118 ? -15.347 10.962 -0.268 1.00 91.31 118 ASP A CA 1
ATOM 906 C C . ASP A 1 118 ? -14.086 10.345 -0.874 1.00 91.31 118 ASP A C 1
ATOM 908 O O . ASP A 1 118 ? -13.039 10.997 -0.882 1.00 91.31 118 ASP A O 1
ATOM 912 N N . PHE A 1 119 ? -14.157 9.133 -1.430 1.00 92.38 119 PHE A N 1
ATOM 913 C CA . PHE A 1 119 ? -12.988 8.455 -1.996 1.00 92.38 119 PHE A CA 1
ATOM 914 C C . PHE A 1 119 ? -12.326 9.258 -3.109 1.00 92.38 119 PHE A C 1
ATOM 916 O O . PHE A 1 119 ? -11.098 9.326 -3.166 1.00 92.38 119 PHE A O 1
ATOM 923 N N . LYS A 1 120 ? -13.124 9.958 -3.926 1.00 92.38 120 LYS A N 1
ATOM 924 C CA . LYS A 1 120 ? -12.604 10.873 -4.949 1.00 92.38 120 LYS A CA 1
ATOM 925 C C . LYS A 1 120 ? -11.771 12.001 -4.334 1.00 92.38 120 LYS A C 1
ATOM 927 O O . LYS A 1 120 ? -10.703 12.331 -4.839 1.00 92.38 120 LYS A O 1
ATOM 932 N N . ARG A 1 121 ? -12.250 12.597 -3.239 1.00 92.50 121 ARG A N 1
ATOM 933 C CA . ARG A 1 121 ? -11.569 13.699 -2.540 1.00 92.50 121 ARG A CA 1
ATOM 934 C C . ARG A 1 121 ? -10.297 13.224 -1.836 1.00 92.50 121 ARG A C 1
ATOM 936 O O . ARG A 1 121 ? -9.314 13.956 -1.785 1.00 92.50 121 ARG A O 1
ATOM 943 N N . LEU A 1 122 ? -10.329 12.012 -1.291 1.00 94.31 122 LEU A N 1
ATOM 944 C CA . LEU A 1 122 ? -9.194 11.380 -0.619 1.00 94.31 122 LEU A CA 1
ATOM 945 C C . LEU A 1 122 ? -8.171 10.793 -1.607 1.00 94.31 122 LEU A C 1
ATOM 947 O O . LEU A 1 122 ? -7.069 10.438 -1.199 1.00 94.31 122 LEU A O 1
ATOM 951 N N . GLY A 1 123 ? -8.505 10.724 -2.898 1.00 94.31 123 GLY A N 1
ATOM 952 C CA . GLY A 1 123 ? -7.624 10.187 -3.931 1.00 94.31 123 GLY A CA 1
ATOM 953 C C . GLY A 1 123 ? -7.481 8.668 -3.877 1.00 94.31 123 GLY A C 1
ATOM 954 O O . GLY A 1 123 ? -6.456 8.157 -4.289 1.00 94.31 123 GLY A O 1
ATOM 955 N N . VAL A 1 124 ? -8.454 7.944 -3.319 1.00 95.31 124 VAL A N 1
ATOM 956 C CA . VAL A 1 124 ? -8.361 6.488 -3.088 1.00 95.31 124 VAL A CA 1
ATOM 957 C C . VAL A 1 124 ? -9.264 5.674 -4.021 1.00 95.31 124 VAL A C 1
ATOM 959 O O . VAL A 1 124 ? -9.580 4.514 -3.738 1.00 95.31 124 VAL A O 1
ATOM 962 N N . LEU A 1 125 ? -9.707 6.261 -5.139 1.00 94.50 125 LEU A N 1
ATOM 963 C CA . LEU A 1 125 ? -10.393 5.504 -6.189 1.00 94.50 125 LEU A CA 1
ATOM 964 C C . LEU A 1 125 ? -9.399 4.556 -6.866 1.00 94.50 125 LEU A C 1
ATOM 966 O O . LEU A 1 125 ? -8.252 4.928 -7.109 1.00 94.50 125 LEU A O 1
ATOM 970 N N . ASP A 1 126 ? -9.835 3.334 -7.171 1.00 94.00 126 ASP A N 1
ATOM 971 C CA . ASP A 1 126 ? -8.963 2.330 -7.786 1.00 94.00 126 ASP A CA 1
ATOM 972 C C . ASP A 1 126 ? -8.560 2.778 -9.205 1.00 94.00 126 ASP A C 1
ATOM 974 O O . ASP A 1 126 ? -9.434 3.001 -10.053 1.00 94.00 126 ASP A O 1
ATOM 978 N N . PRO A 1 127 ? -7.254 2.913 -9.504 1.00 93.81 127 PRO A N 1
ATOM 979 C CA . PRO A 1 127 ? -6.799 3.311 -10.831 1.00 93.81 127 PRO A CA 1
ATOM 980 C C . PRO A 1 127 ? -7.167 2.296 -11.918 1.00 93.81 127 PRO A C 1
ATOM 982 O O . PRO A 1 127 ? -7.237 2.680 -13.085 1.00 93.81 127 PRO A O 1
ATOM 985 N N . LEU A 1 128 ? -7.424 1.033 -11.560 1.00 92.50 128 LEU A N 1
ATOM 986 C CA . LEU A 1 128 ? -7.825 -0.028 -12.486 1.00 92.50 128 LEU A CA 1
ATOM 987 C C . LEU A 1 128 ? -9.340 -0.124 -12.694 1.00 92.50 128 LEU A C 1
ATOM 989 O O . LEU A 1 128 ? -9.777 -0.871 -13.568 1.00 92.50 128 LEU A O 1
ATOM 993 N N . ASP A 1 129 ? -10.146 0.608 -11.923 1.00 90.81 129 ASP A N 1
ATOM 994 C CA . ASP A 1 129 ? -11.597 0.556 -12.063 1.00 90.81 129 ASP A CA 1
ATOM 995 C C . ASP A 1 129 ? -12.051 1.360 -13.293 1.00 90.81 129 ASP A C 1
ATOM 997 O O . ASP A 1 129 ? -11.906 2.587 -13.382 1.00 90.81 129 ASP A O 1
ATOM 1001 N N . GLU A 1 130 ? -12.589 0.641 -14.278 1.00 86.25 130 GLU A N 1
ATOM 1002 C CA . GLU A 1 130 ? -13.129 1.203 -15.517 1.00 86.25 130 GLU A CA 1
ATOM 1003 C C . GLU A 1 130 ? -14.508 1.854 -15.316 1.00 86.25 130 GLU A C 1
ATOM 1005 O O . GLU A 1 130 ? -14.958 2.620 -16.170 1.00 86.25 130 GLU A O 1
ATOM 1010 N N . THR A 1 131 ? -15.188 1.580 -14.197 1.00 86.69 131 THR A N 1
ATOM 1011 C CA . THR A 1 131 ? -16.496 2.168 -13.875 1.00 86.69 131 THR A CA 1
ATOM 1012 C C . THR A 1 131 ? -16.386 3.587 -13.320 1.00 86.69 131 THR A C 1
ATOM 1014 O O . THR A 1 131 ? -17.323 4.379 -13.458 1.00 86.69 131 THR A O 1
ATOM 1017 N N . VAL A 1 132 ? -15.227 3.945 -12.757 1.00 84.06 132 VAL A N 1
ATOM 1018 C CA . VAL A 1 132 ? -14.941 5.293 -12.258 1.00 84.06 132 VAL A CA 1
ATOM 1019 C C . VAL A 1 132 ? -14.892 6.281 -13.424 1.00 84.06 132 VAL A C 1
ATOM 1021 O O . VAL A 1 132 ? -13.964 6.297 -14.236 1.00 84.06 132 VAL A O 1
ATOM 1024 N N . THR A 1 133 ? -15.890 7.159 -13.500 1.00 79.81 133 THR A N 1
ATOM 1025 C CA . THR A 1 133 ? -15.949 8.199 -14.531 1.00 79.81 133 THR A CA 1
ATOM 1026 C C . THR A 1 133 ? -15.104 9.411 -14.143 1.00 79.81 133 THR A C 1
ATOM 1028 O O . THR A 1 133 ? -15.341 10.025 -13.103 1.00 79.81 133 THR A O 1
ATOM 1031 N N . GLY A 1 134 ? -14.184 9.812 -15.021 1.00 82.81 134 GLY A N 1
ATOM 1032 C CA . GLY A 1 134 ? -13.309 10.969 -14.820 1.00 82.81 134 GLY A CA 1
ATOM 1033 C C . GLY A 1 134 ? -11.861 10.584 -14.517 1.00 82.81 134 GLY A C 1
ATOM 1034 O O . GLY A 1 134 ? -11.534 9.411 -14.341 1.00 82.81 134 GLY A O 1
ATOM 1035 N N . THR A 1 135 ? -10.991 11.593 -14.516 1.00 83.44 135 THR A N 1
ATOM 1036 C CA . THR A 1 135 ? -9.549 11.433 -14.282 1.00 83.44 135 THR A CA 1
ATOM 1037 C C . THR A 1 135 ? -9.191 11.649 -12.811 1.00 83.44 135 THR A C 1
ATOM 1039 O O . THR A 1 135 ? -8.430 10.884 -12.243 1.00 83.44 135 THR A O 1
ATOM 1042 N N . GLU A 1 136 ? -9.826 12.626 -12.168 1.00 87.50 136 GLU A N 1
ATOM 1043 C CA . GLU A 1 136 ? -9.490 13.061 -10.812 1.00 87.50 136 GLU A CA 1
ATOM 1044 C C . GLU A 1 136 ? -9.833 12.034 -9.722 1.00 87.50 136 GLU A C 1
ATOM 1046 O O . GLU A 1 136 ? -10.907 11.424 -9.734 1.00 87.50 136 GLU A O 1
ATOM 1051 N N . GLY A 1 137 ? -8.985 11.974 -8.693 1.00 90.25 137 GLY A N 1
ATOM 1052 C CA . GLY A 1 137 ? -9.245 11.231 -7.455 1.00 90.25 137 GLY A CA 1
ATOM 1053 C C . GLY A 1 137 ? -8.900 9.744 -7.517 1.00 90.25 137 GLY A C 1
ATOM 1054 O O . GLY A 1 137 ? -9.180 9.021 -6.560 1.00 90.25 137 GLY A O 1
ATOM 1055 N N . ARG A 1 138 ? -8.303 9.291 -8.625 1.00 93.44 138 ARG A N 1
ATOM 1056 C CA . ARG A 1 138 ? -7.670 7.974 -8.738 1.00 93.44 138 ARG A CA 1
ATOM 1057 C C . ARG A 1 138 ? -6.362 7.974 -7.952 1.00 93.44 138 ARG A C 1
ATOM 1059 O O . ARG A 1 138 ? -5.582 8.916 -8.059 1.00 93.44 138 ARG A O 1
ATOM 1066 N N . GLY A 1 139 ? -6.171 6.937 -7.147 1.00 94.31 139 GLY A N 1
ATOM 1067 C CA . GLY A 1 139 ? -4.941 6.719 -6.396 1.00 94.31 139 GLY A CA 1
ATOM 1068 C C . GLY A 1 139 ? -3.930 5.898 -7.179 1.00 94.31 139 GLY A C 1
ATOM 1069 O O . GLY A 1 139 ? -4.238 5.352 -8.238 1.00 94.31 139 GLY A O 1
ATOM 1070 N N . ASP A 1 140 ? -2.743 5.751 -6.608 1.00 94.81 140 ASP A N 1
ATOM 1071 C CA . ASP A 1 140 ? -1.749 4.793 -7.079 1.00 94.81 140 ASP A CA 1
ATOM 1072 C C . ASP A 1 140 ? -1.946 3.470 -6.343 1.00 94.81 140 ASP A C 1
ATOM 1074 O O . ASP A 1 140 ? -2.153 3.446 -5.132 1.00 94.81 140 ASP A O 1
ATOM 1078 N N . ARG A 1 141 ? -1.872 2.347 -7.053 1.00 96.25 141 ARG A N 1
ATOM 1079 C CA . ARG A 1 141 ? -2.046 1.020 -6.464 1.00 96.25 141 ARG A CA 1
ATOM 1080 C C . ARG A 1 141 ? -0.734 0.255 -6.421 1.00 96.25 141 ARG A C 1
ATOM 1082 O O . ARG A 1 141 ? -0.069 0.092 -7.443 1.00 96.25 141 ARG A O 1
ATOM 1089 N N . ILE A 1 142 ? -0.381 -0.248 -5.245 1.00 95.38 142 ILE A N 1
ATOM 1090 C CA . ILE A 1 142 ? 0.799 -1.083 -5.020 1.00 95.38 142 ILE A CA 1
ATOM 1091 C C . ILE A 1 142 ? 0.336 -2.452 -4.537 1.00 95.38 142 ILE A C 1
ATOM 1093 O O . ILE A 1 142 ? -0.285 -2.559 -3.484 1.00 95.38 142 ILE A O 1
ATOM 1097 N N . THR A 1 143 ? 0.682 -3.496 -5.284 1.00 96.19 143 THR A N 1
ATOM 1098 C CA . THR A 1 143 ? 0.371 -4.887 -4.947 1.00 96.19 143 THR A CA 1
ATOM 1099 C C . THR A 1 143 ? 1.660 -5.696 -4.820 1.00 96.19 143 THR A C 1
ATOM 1101 O O . THR A 1 143 ? 2.474 -5.704 -5.747 1.00 96.19 143 THR A O 1
ATOM 1104 N N . LEU A 1 144 ? 1.836 -6.409 -3.708 1.00 95.50 144 LEU A N 1
ATOM 1105 C CA . LEU A 1 144 ? 2.904 -7.396 -3.528 1.00 95.50 144 LEU A CA 1
ATOM 1106 C C . LEU A 1 144 ? 2.341 -8.800 -3.658 1.00 95.50 144 LEU A C 1
ATOM 1108 O O . LEU A 1 144 ? 1.238 -9.085 -3.184 1.00 95.50 144 LEU A O 1
ATOM 1112 N N . LEU A 1 145 ? 3.110 -9.662 -4.316 1.00 95.31 145 LEU A N 1
ATOM 1113 C CA . LEU A 1 145 ? 2.674 -11.002 -4.673 1.00 95.31 145 LEU A CA 1
ATOM 1114 C C . LEU A 1 145 ? 3.672 -12.069 -4.232 1.00 95.31 145 LEU A C 1
ATOM 1116 O O . LEU A 1 145 ? 4.883 -11.861 -4.304 1.00 95.31 145 LEU A O 1
ATOM 1120 N N . GLU A 1 146 ? 3.147 -13.237 -3.877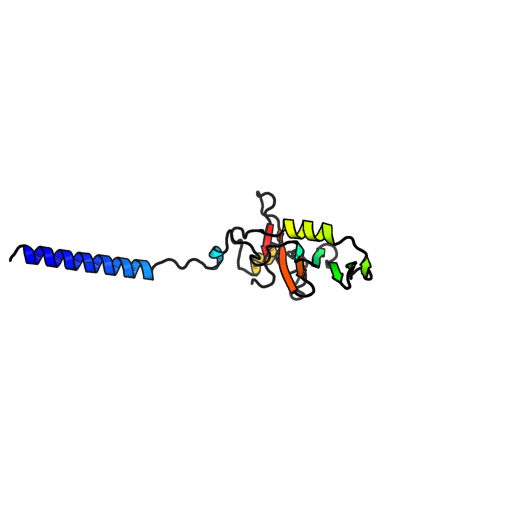 1.00 94.69 146 GLU A N 1
ATOM 1121 C CA . GLU A 1 146 ? 3.872 -14.504 -3.835 1.00 94.69 146 GLU A CA 1
ATOM 1122 C C . GLU A 1 146 ? 3.399 -15.365 -5.018 1.00 94.69 146 GLU A C 1
ATOM 1124 O O . GLU A 1 146 ? 2.344 -16.003 -4.979 1.00 94.69 146 GLU A O 1
ATOM 1129 N N . GLY A 1 147 ? 4.137 -15.335 -6.128 1.00 91.75 147 GLY A N 1
ATOM 1130 C CA . GLY A 1 147 ? 3.666 -15.881 -7.398 1.00 91.75 147 GLY A CA 1
ATOM 1131 C C . GLY A 1 147 ? 2.382 -15.180 -7.853 1.00 91.75 147 GLY A C 1
ATOM 1132 O O . GLY A 1 147 ? 2.411 -14.004 -8.205 1.00 91.75 147 GLY A O 1
ATOM 1133 N N . ASP A 1 148 ? 1.264 -15.908 -7.840 1.00 90.12 148 ASP A N 1
ATOM 1134 C CA . ASP A 1 148 ? -0.066 -15.374 -8.170 1.00 90.12 148 ASP A CA 1
ATOM 1135 C C . ASP A 1 148 ? -0.887 -14.981 -6.920 1.00 90.12 148 ASP A C 1
ATOM 1137 O O . ASP A 1 148 ? -1.977 -14.421 -7.052 1.00 90.12 148 ASP A O 1
ATOM 1141 N N . ASN A 1 149 ? -0.398 -15.281 -5.709 1.00 94.94 149 ASN A N 1
ATOM 1142 C CA . ASN A 1 149 ? -1.064 -14.941 -4.451 1.00 94.94 149 ASN A CA 1
ATOM 1143 C C . ASN A 1 149 ? -0.803 -13.475 -4.077 1.00 94.94 149 ASN A C 1
ATOM 1145 O O . ASN A 1 149 ? 0.318 -12.999 -4.225 1.00 94.94 149 ASN A O 1
ATOM 1149 N N . VAL A 1 150 ? -1.812 -12.761 -3.572 1.00 96.06 150 VAL A N 1
ATOM 1150 C CA . VAL A 1 150 ? -1.671 -11.363 -3.130 1.00 96.06 150 VAL A CA 1
ATOM 1151 C C . VAL A 1 150 ? -1.333 -11.342 -1.644 1.00 96.06 150 VAL A C 1
ATOM 1153 O O . VAL A 1 150 ? -2.132 -11.796 -0.831 1.00 96.06 150 VAL A O 1
ATOM 1156 N N . LEU A 1 151 ? -0.167 -10.794 -1.300 1.00 95.12 151 LEU A N 1
ATOM 1157 C CA . LEU A 1 151 ? 0.278 -10.628 0.089 1.00 95.12 151 LEU A CA 1
ATOM 1158 C C . LEU A 1 151 ? -0.213 -9.303 0.680 1.00 95.12 151 LEU A C 1
ATOM 1160 O O . LEU A 1 151 ? -0.663 -9.246 1.820 1.00 95.12 151 LEU A O 1
ATOM 1164 N N . ALA A 1 152 ? -0.147 -8.234 -0.116 1.00 95.44 152 ALA A N 1
ATOM 1165 C CA . ALA A 1 152 ? -0.613 -6.908 0.265 1.00 95.44 152 ALA A CA 1
ATOM 1166 C C . ALA A 1 152 ? -1.063 -6.117 -0.968 1.00 95.44 152 ALA A C 1
ATOM 1168 O O . ALA A 1 152 ? -0.465 -6.238 -2.040 1.00 95.44 152 ALA A O 1
ATOM 1169 N N . ASP A 1 153 ? -2.097 -5.291 -0.816 1.00 96.06 153 ASP A N 1
ATOM 1170 C CA . ASP A 1 153 ? -2.655 -4.465 -1.888 1.00 96.06 153 ASP A CA 1
ATOM 1171 C C . ASP A 1 153 ? -3.153 -3.120 -1.347 1.00 96.06 153 ASP A C 1
ATOM 1173 O O . ASP A 1 153 ? -4.084 -3.042 -0.545 1.00 96.06 153 ASP A O 1
ATOM 1177 N N . TYR A 1 154 ? -2.513 -2.043 -1.767 1.00 95.50 154 TYR A N 1
ATOM 1178 C CA . TYR A 1 154 ? -2.765 -0.708 -1.247 1.00 95.50 154 TYR A CA 1
ATOM 1179 C C . TYR A 1 154 ? -3.189 0.208 -2.374 1.00 95.50 154 TYR A C 1
ATOM 1181 O O . TYR A 1 154 ? -2.485 0.291 -3.376 1.00 95.50 154 TYR A O 1
ATOM 1189 N N . ILE A 1 155 ? -4.280 0.946 -2.185 1.00 95.94 155 ILE A N 1
ATOM 1190 C CA . ILE A 1 155 ? -4.600 2.122 -2.994 1.00 95.94 155 ILE A CA 1
ATOM 1191 C C . ILE A 1 155 ? -4.194 3.345 -2.179 1.00 95.94 155 ILE A C 1
ATOM 1193 O O . ILE A 1 155 ? -4.780 3.636 -1.136 1.00 95.94 155 ILE A O 1
ATOM 1197 N N . ILE A 1 156 ? -3.160 4.030 -2.647 1.00 95.25 156 ILE A N 1
ATOM 1198 C CA . ILE A 1 156 ? -2.531 5.181 -2.014 1.00 95.25 156 ILE A CA 1
ATOM 1199 C C . ILE A 1 156 ? -3.107 6.442 -2.646 1.00 95.25 156 ILE A C 1
ATOM 1201 O O . ILE A 1 156 ? -2.996 6.657 -3.852 1.00 95.25 156 ILE A O 1
ATOM 1205 N N . GLY A 1 157 ? -3.719 7.270 -1.811 1.00 95.19 157 GLY A N 1
ATOM 1206 C CA . GLY A 1 157 ? -4.292 8.545 -2.198 1.00 95.19 157 GLY A CA 1
ATOM 1207 C C . GLY A 1 157 ? -3.475 9.737 -1.731 1.00 95.19 157 GLY A C 1
ATOM 1208 O O . GLY A 1 157 ? -2.245 9.722 -1.666 1.00 95.19 157 GLY A O 1
ATOM 1209 N N . THR A 1 158 ? -4.181 10.821 -1.426 1.00 94.00 158 THR A N 1
ATOM 1210 C CA . THR A 1 158 ? -3.555 12.106 -1.116 1.00 94.00 158 THR A CA 1
ATOM 1211 C C . THR A 1 158 ? -2.825 12.078 0.225 1.00 94.00 158 THR A C 1
ATOM 1213 O O . THR A 1 158 ? -3.246 11.418 1.180 1.00 94.00 158 THR A O 1
ATOM 1216 N N . LYS A 1 159 ? -1.720 12.828 0.310 1.00 94.56 159 LYS A N 1
ATOM 1217 C CA . LYS A 1 159 ? -1.023 13.083 1.575 1.00 94.56 159 LYS A CA 1
ATOM 1218 C C . LYS A 1 159 ? -1.952 13.860 2.512 1.00 94.56 159 LYS A C 1
ATOM 1220 O O . LYS A 1 159 ? -2.597 14.817 2.084 1.00 94.56 159 LYS A O 1
ATOM 1225 N N . VAL A 1 160 ? -1.993 13.474 3.782 1.00 92.50 160 VAL A N 1
ATOM 1226 C CA . VAL A 1 160 ? -2.746 14.205 4.804 1.00 92.50 160 VAL A CA 1
ATOM 1227 C C . VAL A 1 160 ? -2.045 15.534 5.092 1.00 92.50 160 VAL A C 1
ATOM 1229 O O . VAL A 1 160 ? -0.827 15.580 5.285 1.00 92.50 160 VAL A O 1
ATOM 1232 N N . GLU A 1 161 ? -2.811 16.625 5.094 1.00 88.69 161 GLU A N 1
ATOM 1233 C CA . GLU A 1 161 ? -2.286 17.961 5.386 1.00 88.69 161 GLU A CA 1
ATOM 1234 C C . GLU A 1 161 ? -1.688 18.017 6.801 1.00 88.69 161 GLU A C 1
ATOM 1236 O O . GLU A 1 161 ? -2.150 17.343 7.722 1.00 88.69 161 GLU A O 1
ATOM 1241 N N . ASP A 1 162 ? -0.628 18.812 6.961 1.00 86.88 162 ASP A N 1
ATOM 1242 C CA . ASP A 1 162 ? 0.066 19.051 8.235 1.00 86.88 162 ASP A CA 1
ATOM 1243 C C . ASP A 1 162 ? 0.673 17.813 8.932 1.00 86.88 162 ASP A C 1
ATOM 1245 O O . ASP A 1 162 ? 1.125 17.907 10.076 1.00 86.88 162 ASP A O 1
ATOM 1249 N N . GLN A 1 163 ? 0.751 16.664 8.250 1.00 85.88 163 GLN A N 1
ATOM 1250 C CA . GLN A 1 163 ? 1.391 15.447 8.757 1.00 85.88 163 GLN A CA 1
ATOM 1251 C C . GLN A 1 163 ? 2.453 14.927 7.789 1.00 85.88 163 GLN A C 1
ATOM 1253 O O . GLN A 1 163 ? 2.229 14.804 6.585 1.00 85.88 163 GLN A O 1
ATOM 1258 N N . ASP A 1 164 ? 3.632 14.591 8.308 1.00 85.88 164 ASP A N 1
ATOM 1259 C CA . ASP A 1 164 ? 4.704 14.030 7.491 1.00 85.88 164 ASP A CA 1
ATOM 1260 C C . ASP A 1 164 ? 4.553 12.523 7.316 1.00 85.88 164 ASP A C 1
ATOM 1262 O O . ASP A 1 164 ? 4.350 11.790 8.276 1.00 85.88 164 ASP A O 1
ATOM 1266 N N . ASN A 1 165 ? 4.695 12.070 6.066 1.00 84.56 165 ASN A N 1
ATOM 1267 C CA . ASN A 1 165 ? 4.607 10.664 5.660 1.00 84.56 165 ASN A CA 1
ATOM 1268 C C . ASN A 1 165 ? 3.278 9.962 5.992 1.00 84.56 165 ASN A C 1
ATOM 1270 O O . ASN A 1 165 ? 3.245 8.739 6.070 1.00 84.56 165 ASN A O 1
ATOM 1274 N N . VAL A 1 166 ? 2.185 10.715 6.137 1.00 91.38 166 VAL A N 1
ATOM 1275 C CA . VAL A 1 166 ? 0.837 10.159 6.312 1.00 91.38 166 VAL A CA 1
ATOM 1276 C C . VAL A 1 166 ? 0.039 10.360 5.029 1.00 91.38 166 VAL A C 1
ATOM 1278 O O . VAL A 1 166 ? -0.060 11.477 4.520 1.00 91.38 166 VAL A O 1
ATOM 1281 N N . TYR A 1 167 ? -0.533 9.278 4.514 1.00 94.50 167 TYR A N 1
ATOM 1282 C CA . TYR A 1 167 ? -1.325 9.258 3.286 1.00 94.50 167 TYR A CA 1
ATOM 1283 C C . TYR A 1 167 ? -2.680 8.615 3.554 1.00 94.50 167 TYR A C 1
ATOM 1285 O O . TYR A 1 167 ? -2.804 7.758 4.429 1.00 94.50 167 TYR A O 1
ATOM 1293 N N . ASN A 1 168 ? -3.690 9.017 2.787 1.00 94.81 168 ASN A N 1
ATOM 1294 C CA . ASN A 1 168 ? -4.950 8.290 2.736 1.00 94.81 168 ASN A CA 1
ATOM 1295 C C . ASN A 1 168 ? -4.713 6.962 2.014 1.00 94.81 168 ASN A C 1
ATOM 1297 O O . ASN A 1 168 ? -4.173 6.952 0.910 1.00 94.81 168 ASN A O 1
ATOM 1301 N N . ILE A 1 169 ? -5.087 5.850 2.638 1.00 94.44 169 ILE A N 1
ATOM 1302 C CA . ILE A 1 169 ? -4.888 4.504 2.096 1.00 94.44 169 ILE A CA 1
ATOM 1303 C C . ILE A 1 169 ? -6.211 3.754 2.200 1.00 94.44 169 ILE A C 1
ATOM 1305 O O . ILE A 1 169 ? -6.916 3.882 3.200 1.00 94.44 169 ILE A O 1
ATOM 1309 N N . ARG A 1 170 ? -6.534 2.973 1.171 1.00 93.56 170 ARG A N 1
ATOM 1310 C CA . ARG A 1 170 ? -7.700 2.086 1.138 1.00 93.56 170 ARG A CA 1
ATOM 1311 C C . ARG A 1 170 ? -7.288 0.724 0.596 1.00 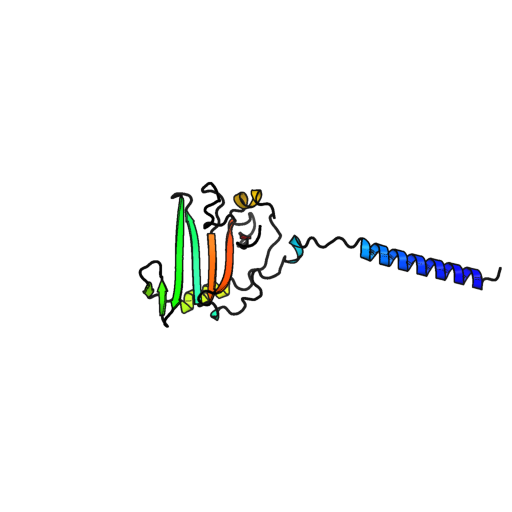93.56 170 ARG A C 1
ATOM 1313 O O . ARG A 1 170 ? -6.438 0.658 -0.299 1.00 93.56 170 ARG A O 1
ATOM 1320 N N . ARG A 1 171 ? -7.890 -0.357 1.093 1.00 92.81 171 ARG A N 1
ATOM 1321 C CA . ARG A 1 171 ? -7.778 -1.644 0.404 1.00 92.81 171 ARG A CA 1
ATOM 1322 C C . ARG A 1 171 ? -8.768 -1.720 -0.764 1.00 92.81 171 ARG A C 1
ATOM 1324 O O . ARG A 1 171 ? -9.871 -1.193 -0.665 1.00 92.81 171 ARG A O 1
ATOM 1331 N N . PRO A 1 172 ? -8.432 -2.399 -1.868 1.00 91.06 172 PRO A N 1
ATOM 1332 C CA . PRO A 1 172 ? -9.351 -2.533 -2.999 1.00 91.06 172 PRO A CA 1
ATOM 1333 C C . PRO A 1 172 ? -10.681 -3.227 -2.671 1.00 91.06 172 PRO A C 1
ATOM 1335 O O . PRO A 1 172 ? -11.650 -3.016 -3.390 1.00 91.06 172 PRO A O 1
ATOM 1338 N N . ASP A 1 173 ? -10.721 -4.060 -1.629 1.00 88.00 173 ASP A N 1
ATOM 1339 C CA . ASP A 1 173 ? -11.903 -4.804 -1.181 1.00 88.00 173 ASP A CA 1
ATOM 1340 C C . ASP A 1 173 ? -12.744 -4.078 -0.114 1.00 88.00 173 ASP A C 1
ATOM 1342 O O . ASP A 1 173 ? -13.752 -4.622 0.334 1.00 88.00 173 ASP A O 1
ATOM 1346 N N . GLU A 1 174 ? -12.344 -2.868 0.291 1.00 83.38 174 GLU A N 1
ATOM 1347 C CA . GLU A 1 174 ? -13.083 -2.017 1.231 1.00 83.38 174 GLU A CA 1
ATOM 1348 C C . GLU A 1 174 ? -13.933 -0.984 0.471 1.00 83.38 174 GLU A C 1
ATOM 1350 O O . GLU A 1 174 ? -13.398 -0.222 -0.341 1.00 83.38 174 GLU A O 1
ATOM 1355 N N . ASP A 1 175 ? -15.239 -0.958 0.757 1.00 66.75 175 ASP A N 1
ATOM 1356 C CA . ASP A 1 175 ? -16.238 -0.032 0.188 1.00 66.75 175 ASP A CA 1
ATOM 1357 C C . ASP A 1 175 ? -16.479 1.220 1.045 1.00 66.75 175 ASP A C 1
ATOM 1359 O O . ASP A 1 175 ? -16.273 1.169 2.282 1.00 66.75 175 ASP A O 1
#